Protein AF-A0A433J872-F1 (afdb_monomer_lite)

Foldseek 3Di:
DPDPDDQAAQEEDVVLVCVLPPVQLVVLVVVLVVCQVV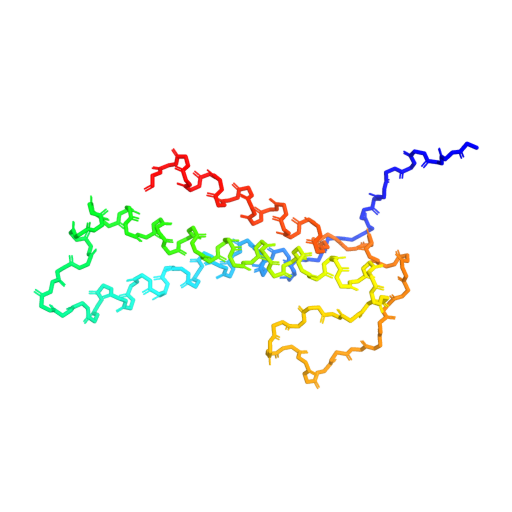PDPDRQQVVLVHDLSSSLVSLLVSLQVQLVLLVVQVVCCVPVVAPGSDPPVPPPDDDDGDHPSCQRHYPPHSNNSNVSSVVSSVVSVVVD

Sequence (128 aa):
MPSTFIPTARRVDTQRLLSVAAIPLAAAVAMATTVAAVGGVTDPVAEAGGAMAFVLEFIKFCYLAVATAHLSGAITDRICGGMAAGLWLDEFDAPEPAPKEEFWQSFPNHVDGAAIAGAVTMLCIALG

Structure (mmCIF, N/CA/C/O backbone):
data_AF-A0A433J872-F1
#
_entry.id   AF-A0A433J872-F1
#
loop_
_atom_site.group_PDB
_atom_site.id
_atom_site.type_symbol
_atom_site.label_atom_id
_atom_site.label_alt_id
_atom_site.label_comp_id
_atom_site.label_asym_id
_atom_site.label_entity_id
_atom_site.label_seq_id
_atom_site.pdbx_PDB_ins_code
_atom_site.Cartn_x
_atom_site.Cartn_y
_atom_site.Cartn_z
_atom_site.occupancy
_atom_site.B_iso_or_equiv
_atom_site.auth_seq_id
_atom_site.auth_comp_id
_atom_site.auth_asym_id
_atom_site.auth_atom_id
_atom_site.pdbx_PDB_model_num
ATOM 1 N N . MET A 1 1 ? 14.767 13.697 -33.986 1.00 39.31 1 MET A N 1
ATOM 2 C CA . MET A 1 1 ? 13.442 13.698 -33.330 1.00 39.31 1 MET A CA 1
ATOM 3 C C . MET A 1 1 ? 13.532 12.795 -32.112 1.00 39.31 1 MET A C 1
ATOM 5 O O . MET A 1 1 ? 14.030 11.687 -32.284 1.00 39.31 1 MET A O 1
ATOM 9 N N . PRO A 1 2 ? 13.149 13.241 -30.904 1.00 45.88 2 PRO A N 1
ATOM 10 C CA . PRO A 1 2 ? 13.031 12.329 -29.773 1.00 45.88 2 PRO A CA 1
ATOM 11 C C . PRO A 1 2 ? 11.978 11.271 -30.120 1.00 45.88 2 PRO A C 1
ATOM 13 O O . PRO A 1 2 ? 10.871 11.603 -30.539 1.00 45.88 2 PRO A O 1
ATOM 16 N N . SER A 1 3 ? 12.363 10.002 -30.031 1.00 48.62 3 SER A N 1
ATOM 17 C CA . SER A 1 3 ? 11.462 8.871 -30.236 1.00 48.62 3 SER A CA 1
ATOM 18 C C . SER A 1 3 ? 10.383 8.894 -29.151 1.00 48.62 3 SER A C 1
ATOM 20 O O . SER A 1 3 ? 10.706 8.866 -27.966 1.00 48.62 3 SER A O 1
ATOM 22 N N . THR A 1 4 ? 9.111 8.949 -29.544 1.00 54.53 4 THR A N 1
ATOM 23 C CA . THR A 1 4 ? 7.939 8.848 -28.655 1.00 54.53 4 THR A CA 1
ATOM 24 C C . THR A 1 4 ? 7.566 7.392 -28.361 1.00 54.53 4 THR A C 1
ATOM 26 O O . THR A 1 4 ? 6.404 7.079 -28.106 1.00 54.53 4 THR A O 1
ATOM 29 N N . PHE A 1 5 ? 8.533 6.473 -28.436 1.00 58.31 5 PHE A N 1
ATOM 30 C CA . PHE A 1 5 ? 8.290 5.067 -28.148 1.00 58.31 5 PHE A CA 1
ATOM 31 C C . PHE A 1 5 ? 7.963 4.900 -26.663 1.00 58.31 5 PHE A C 1
ATOM 33 O O . PHE A 1 5 ? 8.808 5.138 -25.800 1.00 58.31 5 PHE A O 1
ATOM 40 N N . ILE A 1 6 ? 6.722 4.510 -26.372 1.00 58.78 6 ILE A N 1
ATOM 41 C CA . ILE A 1 6 ? 6.296 4.150 -25.021 1.00 58.78 6 ILE A CA 1
ATOM 42 C C . ILE A 1 6 ? 6.966 2.808 -24.689 1.00 58.78 6 ILE A C 1
ATOM 44 O O . ILE A 1 6 ? 6.742 1.835 -25.416 1.00 58.78 6 ILE A O 1
ATOM 48 N N . PRO A 1 7 ? 7.802 2.730 -23.638 1.00 63.00 7 PRO A N 1
ATOM 49 C CA . PRO A 1 7 ? 8.402 1.471 -23.222 1.00 63.00 7 PRO A CA 1
ATOM 50 C C . PRO A 1 7 ? 7.301 0.466 -22.879 1.00 63.00 7 PRO A C 1
ATOM 52 O O . PRO A 1 7 ? 6.375 0.784 -22.136 1.00 63.00 7 PRO A O 1
ATOM 55 N N . THR A 1 8 ? 7.387 -0.739 -23.436 1.00 62.81 8 THR A N 1
ATOM 56 C CA . THR A 1 8 ? 6.423 -1.817 -23.190 1.00 62.81 8 THR A CA 1
ATOM 57 C C . THR A 1 8 ? 7.081 -2.922 -22.378 1.00 62.81 8 THR A C 1
ATOM 59 O O . THR A 1 8 ? 8.208 -3.331 -22.669 1.00 62.81 8 THR A O 1
ATOM 62 N N . ALA A 1 9 ? 6.369 -3.416 -21.364 1.00 68.56 9 ALA A N 1
ATOM 63 C CA . ALA A 1 9 ? 6.802 -4.578 -20.603 1.00 68.56 9 ALA A CA 1
ATOM 64 C C . ALA A 1 9 ? 6.809 -5.824 -21.496 1.00 68.56 9 ALA A C 1
ATOM 66 O O . ALA A 1 9 ? 5.870 -6.073 -22.252 1.00 68.56 9 ALA A O 1
ATOM 67 N N . ARG A 1 10 ? 7.874 -6.624 -21.393 1.00 73.62 10 ARG A N 1
ATOM 68 C CA . ARG A 1 10 ? 8.009 -7.901 -22.111 1.00 73.62 10 ARG A CA 1
ATOM 69 C C . ARG A 1 10 ? 7.475 -9.082 -21.308 1.00 73.62 10 ARG A C 1
ATOM 71 O O . ARG A 1 10 ? 7.138 -10.104 -21.896 1.00 73.62 10 ARG A O 1
ATOM 78 N N . ARG A 1 11 ? 7.404 -8.954 -19.980 1.00 78.88 11 ARG A N 1
ATOM 79 C CA . ARG A 1 11 ? 6.887 -9.986 -19.074 1.00 78.88 11 ARG A CA 1
ATOM 80 C C . ARG A 1 11 ? 6.135 -9.384 -17.892 1.00 78.88 11 ARG A C 1
ATOM 82 O O . ARG A 1 11 ? 6.478 -8.302 -17.419 1.00 78.88 11 ARG A O 1
ATOM 89 N N . VAL A 1 12 ? 5.159 -10.134 -17.391 1.00 80.06 12 VAL A N 1
ATOM 90 C CA . VAL A 1 12 ? 4.531 -9.889 -16.089 1.00 80.06 12 VAL A CA 1
ATOM 91 C C . VAL A 1 12 ? 5.248 -10.748 -15.057 1.00 80.06 12 VAL A C 1
ATOM 93 O O . VAL A 1 12 ? 5.333 -11.965 -15.206 1.00 80.06 12 VAL A O 1
ATOM 96 N N . ASP A 1 13 ? 5.781 -10.103 -14.031 1.00 82.00 13 ASP A N 1
ATOM 97 C CA . ASP A 1 13 ? 6.348 -10.745 -12.859 1.00 82.00 13 ASP A CA 1
ATOM 98 C C . ASP A 1 13 ? 5.262 -10.830 -11.782 1.00 82.00 13 ASP A C 1
ATOM 100 O O . ASP A 1 13 ? 4.952 -9.863 -11.082 1.00 82.00 13 ASP A O 1
ATOM 104 N N . THR A 1 14 ? 4.644 -12.005 -11.681 1.00 78.88 14 THR A N 1
ATOM 105 C CA . THR A 1 14 ? 3.557 -12.261 -10.732 1.00 78.88 14 THR A CA 1
ATOM 106 C C . THR A 1 14 ? 4.003 -12.072 -9.285 1.00 78.88 14 THR A C 1
ATOM 108 O O . THR A 1 14 ? 3.213 -11.610 -8.466 1.00 78.88 14 THR A O 1
ATOM 111 N N . GLN A 1 15 ? 5.259 -12.387 -8.954 1.00 78.19 15 GLN A N 1
ATOM 112 C CA . GLN A 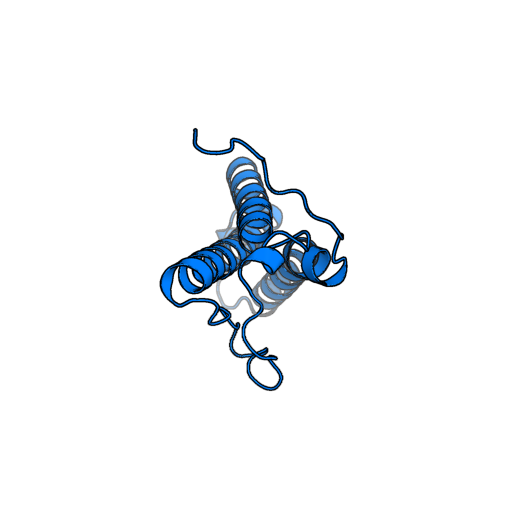1 15 ? 5.772 -12.232 -7.595 1.00 78.19 15 GLN A CA 1
ATOM 113 C C . GLN A 1 15 ? 5.859 -10.751 -7.221 1.00 78.19 15 GLN A C 1
ATOM 115 O O . GLN A 1 15 ? 5.369 -10.361 -6.161 1.00 78.19 15 GLN A O 1
ATOM 120 N N . ARG A 1 16 ? 6.392 -9.914 -8.118 1.00 77.81 16 ARG A N 1
ATOM 121 C CA . ARG A 1 16 ? 6.418 -8.453 -7.929 1.00 77.81 16 ARG A CA 1
ATOM 122 C C . ARG A 1 16 ? 5.020 -7.839 -7.919 1.00 77.81 16 ARG A C 1
ATOM 124 O O . ARG A 1 16 ? 4.753 -6.891 -7.188 1.00 77.81 16 ARG A O 1
ATOM 131 N N . LEU A 1 17 ? 4.091 -8.380 -8.704 1.00 79.88 17 LEU A N 1
ATOM 132 C CA . LEU A 1 17 ? 2.704 -7.920 -8.679 1.00 79.88 17 LEU A CA 1
ATOM 133 C C . LEU A 1 17 ? 2.042 -8.211 -7.325 1.00 79.88 17 LEU A C 1
ATOM 135 O O . LEU A 1 17 ? 1.392 -7.338 -6.748 1.00 79.88 17 LEU A O 1
ATOM 139 N N . LEU A 1 18 ? 2.247 -9.416 -6.789 1.00 83.00 18 LEU A N 1
ATOM 140 C CA . LEU A 1 18 ? 1.757 -9.795 -5.465 1.00 83.00 18 LEU A CA 1
ATOM 141 C C . LEU A 1 18 ? 2.409 -8.966 -4.354 1.00 83.00 18 LEU A C 1
ATOM 143 O O . LEU A 1 18 ? 1.719 -8.594 -3.404 1.00 83.00 18 LEU A O 1
ATOM 147 N N . SER A 1 19 ? 3.696 -8.631 -4.471 1.00 78.94 19 SER A N 1
ATOM 148 C CA . SER A 1 19 ? 4.385 -7.827 -3.458 1.00 78.94 19 SER A CA 1
ATOM 149 C C . SER A 1 19 ? 3.860 -6.398 -3.361 1.00 78.94 19 SER A C 1
ATOM 151 O O . SER A 1 19 ? 3.859 -5.831 -2.274 1.00 78.94 19 SER A O 1
ATOM 153 N N . VAL A 1 20 ? 3.368 -5.831 -4.465 1.00 86.25 20 VAL A N 1
ATOM 154 C CA . VAL A 1 20 ? 2.787 -4.481 -4.486 1.00 86.25 20 VAL A CA 1
ATOM 155 C C . VAL A 1 20 ? 1.297 -4.485 -4.132 1.00 86.25 20 VAL A C 1
ATOM 157 O O . VAL A 1 20 ? 0.826 -3.543 -3.505 1.00 86.25 20 VAL A O 1
ATOM 160 N N . ALA A 1 21 ? 0.542 -5.519 -4.519 1.00 84.94 21 ALA A N 1
ATOM 161 C CA . ALA A 1 21 ? -0.922 -5.511 -4.414 1.00 84.94 21 ALA A CA 1
ATOM 162 C C . ALA A 1 21 ? -1.508 -6.410 -3.311 1.00 84.94 21 ALA A C 1
ATOM 164 O O . ALA A 1 21 ? -2.591 -6.141 -2.808 1.00 84.94 21 ALA A O 1
ATOM 165 N N . ALA A 1 22 ? -0.859 -7.510 -2.937 1.00 87.25 22 ALA A N 1
ATOM 166 C CA . ALA A 1 22 ? -1.428 -8.464 -1.977 1.00 87.25 22 ALA A CA 1
ATOM 167 C C . ALA A 1 22 ? -0.756 -8.363 -0.606 1.00 87.25 22 ALA A C 1
ATOM 169 O O . ALA A 1 22 ? -1.436 -8.292 0.419 1.00 87.25 22 ALA A O 1
ATOM 170 N N . ILE A 1 23 ? 0.579 -8.315 -0.583 1.00 88.56 23 ILE A N 1
ATOM 171 C CA . ILE A 1 23 ? 1.356 -8.261 0.662 1.00 88.56 23 ILE A CA 1
ATOM 172 C C . ILE A 1 23 ? 1.011 -7.026 1.512 1.00 88.56 23 ILE A C 1
ATOM 174 O O . ILE A 1 23 ? 0.785 -7.205 2.710 1.00 88.56 23 ILE A O 1
ATOM 178 N N . PRO A 1 24 ? 0.884 -5.802 0.961 1.00 90.69 24 PRO A N 1
ATOM 179 C CA . PRO A 1 24 ? 0.617 -4.618 1.780 1.00 90.69 24 PRO A CA 1
ATOM 180 C C . PRO A 1 24 ? -0.772 -4.660 2.417 1.00 90.69 24 PRO A C 1
ATOM 182 O O . PRO A 1 24 ? -0.943 -4.231 3.554 1.00 90.69 24 PRO A O 1
ATOM 185 N N . LEU A 1 25 ? -1.751 -5.249 1.723 1.00 91.88 25 LEU A N 1
ATOM 186 C CA . LEU A 1 25 ? -3.085 -5.479 2.269 1.00 91.88 25 LEU A CA 1
AT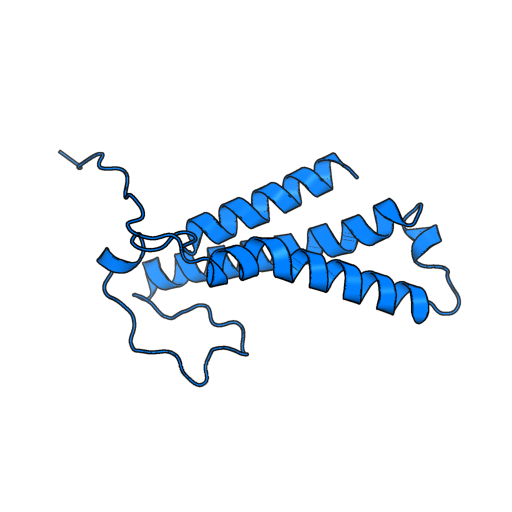OM 187 C C . LEU A 1 25 ? -3.051 -6.493 3.420 1.00 91.88 25 LEU A C 1
ATOM 189 O O . LEU A 1 25 ? -3.609 -6.234 4.484 1.00 91.88 25 LEU A O 1
ATOM 193 N N . ALA A 1 26 ? -2.376 -7.629 3.228 1.00 91.81 26 ALA A N 1
ATOM 194 C CA . ALA A 1 26 ? -2.232 -8.640 4.273 1.00 91.81 26 ALA A CA 1
ATOM 195 C C . ALA A 1 26 ? -1.496 -8.084 5.504 1.00 91.81 26 ALA A C 1
ATOM 197 O O . ALA A 1 26 ? -1.930 -8.311 6.634 1.00 91.81 26 ALA A O 1
ATOM 198 N N . ALA A 1 27 ? -0.432 -7.306 5.289 1.00 91.62 27 ALA A N 1
ATOM 199 C CA . ALA A 1 27 ? 0.314 -6.635 6.348 1.00 91.62 27 ALA A CA 1
ATOM 200 C C . ALA A 1 27 ? -0.554 -5.618 7.102 1.00 91.62 27 ALA A C 1
ATOM 202 O O . ALA A 1 27 ? -0.554 -5.615 8.332 1.00 91.62 27 ALA A O 1
ATOM 203 N N . ALA A 1 28 ? -1.341 -4.805 6.392 1.00 92.69 28 ALA A N 1
ATOM 204 C CA . ALA A 1 28 ? -2.258 -3.848 7.004 1.00 92.69 28 ALA A CA 1
ATOM 205 C C . ALA A 1 28 ? -3.294 -4.536 7.903 1.00 92.69 28 ALA A C 1
ATOM 207 O O . ALA A 1 28 ? -3.495 -4.119 9.042 1.00 92.69 28 ALA A O 1
ATOM 208 N N . VAL A 1 29 ? -3.910 -5.625 7.431 1.00 93.19 29 VAL A N 1
ATOM 209 C CA . VAL A 1 29 ? -4.883 -6.399 8.219 1.00 93.19 29 VAL A CA 1
ATOM 210 C C . VAL A 1 29 ? -4.218 -7.044 9.436 1.00 93.19 29 VAL A C 1
ATOM 212 O O . VAL A 1 29 ? -4.756 -6.980 10.542 1.00 93.19 29 VAL A O 1
ATOM 215 N N . ALA A 1 30 ? -3.032 -7.632 9.270 1.00 92.62 30 ALA A N 1
ATOM 216 C CA . ALA A 1 30 ? -2.280 -8.213 10.379 1.00 92.62 30 ALA A CA 1
ATOM 217 C C . ALA A 1 30 ? -1.930 -7.158 11.446 1.00 92.62 30 ALA A C 1
ATOM 219 O O . ALA A 1 30 ? -2.112 -7.393 12.640 1.00 92.62 30 ALA A O 1
ATOM 220 N N . MET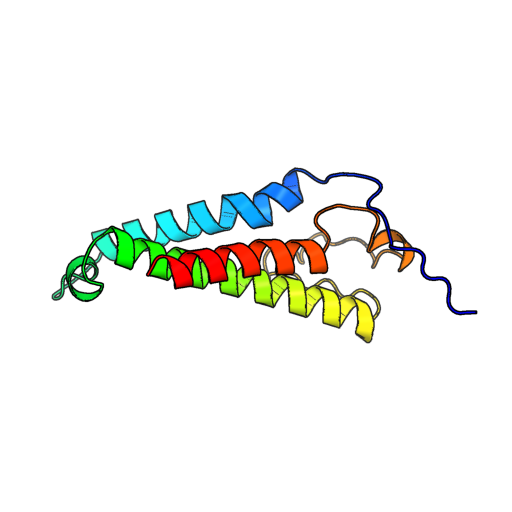 A 1 31 ? -1.496 -5.964 11.036 1.00 92.69 31 MET A N 1
ATOM 221 C CA . MET 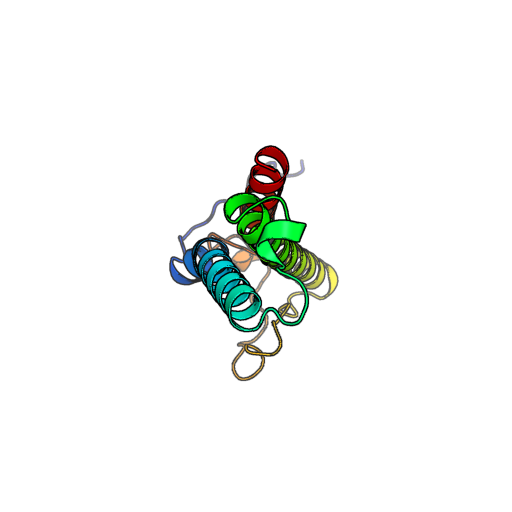A 1 31 ? -1.210 -4.873 11.968 1.00 92.69 31 MET A CA 1
ATOM 222 C C . MET A 1 31 ? -2.475 -4.359 12.652 1.00 92.69 31 MET A C 1
ATOM 224 O O . MET A 1 31 ? -2.490 -4.264 13.876 1.00 92.69 31 MET A O 1
ATOM 228 N N . ALA A 1 32 ? -3.551 -4.111 11.902 1.00 91.50 32 ALA A N 1
ATOM 229 C CA . ALA A 1 32 ? -4.820 -3.661 12.463 1.00 91.50 32 ALA A CA 1
ATOM 230 C C . ALA A 1 32 ? -5.355 -4.660 13.502 1.00 91.50 32 ALA A C 1
ATOM 232 O O . ALA A 1 32 ? -5.678 -4.280 14.622 1.00 91.50 32 ALA A O 1
ATOM 233 N N . THR A 1 33 ? -5.381 -5.955 13.179 1.00 89.56 33 THR A N 1
ATOM 234 C CA . THR A 1 33 ? -5.811 -7.000 14.127 1.00 89.56 33 THR A CA 1
ATOM 235 C C . THR A 1 33 ? -4.923 -7.063 15.367 1.00 89.56 33 THR A C 1
ATOM 237 O O . THR A 1 33 ? -5.439 -7.197 16.474 1.00 89.56 33 THR A O 1
ATOM 240 N N . THR A 1 34 ? -3.608 -6.899 15.210 1.00 89.19 34 THR A N 1
ATOM 241 C CA . THR A 1 34 ? -2.670 -6.864 16.339 1.00 89.19 34 THR A CA 1
ATOM 242 C C . THR A 1 34 ? -2.928 -5.655 17.237 1.00 89.19 34 THR A C 1
ATOM 244 O O . THR A 1 34 ? -3.041 -5.812 18.450 1.00 89.19 34 THR A O 1
ATOM 247 N N . VAL A 1 35 ? -3.083 -4.454 16.670 1.00 89.06 35 VAL A N 1
ATOM 248 C CA . VAL A 1 35 ? -3.370 -3.239 17.451 1.00 89.06 35 VAL A CA 1
ATOM 249 C C . VAL A 1 35 ? -4.744 -3.322 18.118 1.00 89.06 35 VAL A C 1
ATOM 251 O O . VAL A 1 35 ? -4.870 -2.946 19.278 1.00 89.06 35 VAL A O 1
ATOM 254 N N . ALA A 1 36 ? -5.752 -3.879 17.445 1.00 87.75 36 ALA A N 1
ATOM 255 C CA . ALA A 1 36 ? -7.068 -4.105 18.039 1.00 87.75 36 ALA A CA 1
ATOM 256 C C . ALA A 1 36 ? -7.021 -5.104 19.210 1.00 87.75 36 ALA A C 1
ATOM 258 O O . ALA A 1 36 ? -7.703 -4.906 20.208 1.00 87.75 36 ALA A O 1
ATOM 259 N N . ALA A 1 37 ? -6.205 -6.160 19.114 1.00 86.62 37 ALA A N 1
ATOM 260 C CA . ALA A 1 37 ? -6.074 -7.169 20.166 1.00 86.62 37 ALA A CA 1
ATOM 261 C C . ALA A 1 37 ? -5.246 -6.694 21.373 1.00 86.62 37 ALA A C 1
ATOM 263 O O . ALA A 1 37 ? -5.463 -7.166 22.487 1.00 86.62 37 ALA A O 1
ATOM 264 N N . VAL A 1 38 ? -4.287 -5.790 21.152 1.00 85.12 38 VAL A N 1
ATOM 265 C CA . VAL A 1 38 ? -3.390 -5.252 22.193 1.00 85.12 38 VAL A CA 1
ATOM 266 C C . VAL A 1 38 ? -3.903 -3.923 22.771 1.00 85.12 38 VAL A C 1
ATOM 268 O O . VAL A 1 38 ? -3.382 -3.468 23.789 1.00 85.12 38 VAL A O 1
ATOM 271 N N . GLY A 1 39 ? -4.917 -3.309 22.148 1.00 70.12 39 GLY A N 1
ATOM 272 C CA . GLY A 1 39 ? -5.531 -2.045 22.565 1.00 70.12 39 GLY A CA 1
ATOM 273 C C . GLY A 1 39 ? -5.771 -1.994 24.076 1.00 70.12 39 GLY A C 1
ATOM 274 O O . GLY A 1 39 ? -6.462 -2.843 24.633 1.00 70.12 39 GLY A O 1
ATOM 275 N N . GLY A 1 40 ? -5.107 -1.041 24.735 1.00 70.69 40 GLY A N 1
ATOM 276 C CA . GLY A 1 40 ? -5.037 -0.930 26.190 1.00 70.69 40 GLY A CA 1
ATOM 277 C C . GLY A 1 40 ? -6.238 -0.206 26.805 1.00 70.69 40 GLY A C 1
ATOM 278 O O . GLY A 1 40 ? -7.370 -0.663 26.728 1.00 70.69 40 GLY A O 1
ATOM 279 N N . VAL A 1 41 ? -5.977 0.917 27.485 1.00 60.75 41 VAL A N 1
ATOM 280 C CA . VAL A 1 41 ? -6.985 1.684 28.252 1.00 60.75 41 VAL A CA 1
ATOM 281 C C . VAL A 1 41 ? -8.007 2.392 27.346 1.00 60.75 41 VAL A C 1
ATOM 283 O O . VAL A 1 41 ? -9.105 2.709 27.800 1.00 60.75 41 VAL A O 1
ATOM 286 N N . THR A 1 42 ? -7.669 2.619 26.075 1.00 72.06 42 THR A N 1
ATOM 287 C CA . THR A 1 42 ? -8.564 3.175 25.055 1.00 72.06 42 THR A CA 1
ATOM 288 C C . THR A 1 42 ? -8.845 2.139 23.972 1.00 72.06 42 THR A C 1
ATOM 290 O O . THR A 1 42 ? -7.982 1.322 23.653 1.00 72.06 42 THR A O 1
ATOM 293 N N . ASP A 1 43 ? -10.065 2.159 23.430 1.00 83.56 43 ASP A N 1
ATOM 294 C CA . ASP A 1 43 ? -10.467 1.316 22.304 1.00 83.56 43 ASP A CA 1
ATOM 295 C C . ASP A 1 43 ? -10.030 1.996 20.989 1.00 83.56 43 ASP A C 1
ATOM 297 O O . ASP A 1 43 ? -10.687 2.947 20.547 1.00 83.56 43 ASP A O 1
ATOM 301 N N . PRO A 1 44 ? -8.936 1.538 20.348 1.00 83.12 44 PRO A N 1
ATOM 302 C CA . PRO A 1 44 ? -8.397 2.185 19.153 1.00 83.12 44 PRO A CA 1
ATOM 303 C C . PRO A 1 44 ? -9.352 2.085 17.955 1.00 83.12 44 PRO A C 1
ATOM 305 O O . PRO A 1 44 ? -9.312 2.920 17.052 1.00 83.12 44 PRO A O 1
ATOM 308 N N . VAL A 1 45 ? -10.238 1.084 17.943 1.00 86.00 45 VAL A N 1
ATOM 309 C CA . VAL A 1 45 ? -11.237 0.909 16.886 1.00 86.00 45 VAL A CA 1
ATOM 310 C C . VAL A 1 45 ? -12.342 1.953 17.027 1.00 86.00 45 VAL A C 1
ATOM 312 O O . VAL A 1 45 ? -12.792 2.515 16.026 1.00 86.00 45 VAL A O 1
ATOM 315 N N . ALA A 1 46 ? -12.762 2.236 18.261 1.00 84.81 46 ALA A N 1
ATOM 316 C CA . ALA A 1 46 ? -13.729 3.291 18.543 1.00 84.81 46 ALA A CA 1
ATOM 317 C C . ALA A 1 46 ? -13.153 4.688 18.259 1.00 84.81 46 ALA A C 1
ATOM 319 O O . ALA A 1 46 ? -13.849 5.514 17.670 1.00 84.81 46 ALA A O 1
ATOM 320 N N . GLU A 1 47 ? -11.888 4.944 18.612 1.00 87.00 47 GLU A N 1
ATOM 321 C CA . GLU A 1 47 ? -11.211 6.222 18.330 1.00 87.00 47 GLU A CA 1
ATOM 322 C C . GLU A 1 47 ? -11.107 6.516 16.829 1.00 87.00 47 GLU A C 1
ATOM 324 O O . GLU A 1 47 ? -11.279 7.658 16.407 1.00 87.00 47 GLU A O 1
ATOM 329 N N . ALA A 1 48 ? -10.899 5.482 16.013 1.00 85.44 48 ALA A N 1
ATOM 330 C CA . ALA A 1 48 ? -10.888 5.603 14.559 1.00 85.44 48 ALA A CA 1
ATOM 331 C C . ALA A 1 48 ? -12.289 5.765 13.934 1.00 85.44 48 ALA A C 1
ATOM 333 O O . ALA A 1 48 ? -12.401 5.896 12.719 1.00 85.44 48 ALA A O 1
ATOM 334 N N . GLY A 1 49 ? -13.369 5.747 14.724 1.00 87.56 49 GLY A N 1
ATOM 335 C CA . GLY A 1 49 ? -14.740 5.862 14.217 1.00 87.56 49 GLY A CA 1
ATOM 336 C C . GLY A 1 49 ? -15.328 4.552 13.679 1.00 87.56 49 GLY A C 1
ATOM 337 O O . GLY A 1 49 ? -16.359 4.573 13.005 1.00 87.56 49 GLY A O 1
ATOM 338 N N . GLY A 1 50 ? -14.704 3.409 13.986 1.00 89.56 50 GLY A N 1
ATOM 339 C CA . GLY A 1 50 ? -15.192 2.070 13.660 1.00 89.56 50 GLY A CA 1
ATOM 340 C C . GLY A 1 50 ? -14.159 1.181 12.964 1.00 89.56 50 GLY A C 1
ATOM 341 O O . GLY A 1 50 ? -13.139 1.638 12.455 1.00 89.56 50 GLY A O 1
ATOM 342 N N . ALA A 1 51 ? -14.454 -0.121 12.897 1.00 89.25 51 ALA A N 1
ATOM 343 C CA . ALA A 1 51 ? -13.530 -1.141 12.385 1.00 89.25 51 ALA A CA 1
ATOM 344 C C . ALA A 1 51 ? -13.077 -0.903 10.938 1.00 89.25 51 ALA A C 1
ATOM 346 O O . ALA A 1 51 ? -11.918 -1.144 10.614 1.00 89.25 51 ALA A O 1
ATOM 347 N N . MET A 1 52 ? -13.972 -0.418 10.073 1.00 90.50 52 MET A N 1
ATOM 348 C CA . MET A 1 52 ? -13.626 -0.144 8.677 1.00 90.50 52 MET A CA 1
ATOM 349 C C . MET A 1 52 ? -12.632 1.017 8.564 1.00 90.50 52 MET A C 1
ATOM 351 O O . MET A 1 52 ? -11.588 0.849 7.945 1.00 90.50 52 MET A O 1
ATOM 355 N N . ALA A 1 53 ? -12.926 2.155 9.200 1.00 90.56 53 ALA A N 1
ATOM 356 C CA . ALA A 1 53 ? -12.045 3.324 9.205 1.00 90.56 53 ALA A CA 1
ATOM 357 C C . ALA A 1 53 ? -10.683 2.989 9.831 1.00 90.56 53 ALA A C 1
ATOM 359 O O . ALA A 1 53 ? -9.637 3.295 9.267 1.00 90.56 53 ALA A O 1
ATOM 360 N N . PHE A 1 54 ? -10.694 2.232 10.932 1.00 92.12 54 PHE A N 1
ATOM 361 C CA . PHE A 1 54 ? -9.482 1.735 11.570 1.00 92.12 54 PHE A CA 1
ATOM 362 C C . PHE A 1 54 ? -8.611 0.903 10.620 1.00 92.12 54 PHE A C 1
ATOM 364 O O . PHE A 1 54 ? -7.422 1.169 10.480 1.00 92.12 54 PHE A O 1
ATOM 371 N N . VAL A 1 55 ? -9.185 -0.084 9.924 1.00 93.25 55 VAL A N 1
ATOM 372 C CA . VAL A 1 55 ? -8.435 -0.914 8.966 1.00 93.25 55 VAL A CA 1
ATOM 373 C C . VAL A 1 55 ? -7.965 -0.091 7.763 1.00 93.25 55 VAL A C 1
ATOM 375 O O . VAL A 1 55 ? -6.837 -0.281 7.303 1.00 93.25 55 VAL A O 1
ATOM 378 N N . LEU A 1 56 ? -8.786 0.842 7.270 1.00 93.62 56 LEU A N 1
ATOM 379 C CA . LEU A 1 56 ? -8.424 1.728 6.163 1.00 93.62 56 LEU A CA 1
ATOM 380 C C . LEU A 1 56 ? -7.204 2.591 6.492 1.00 93.62 56 LEU A C 1
ATOM 382 O O . LEU A 1 56 ? -6.374 2.782 5.607 1.00 93.62 56 LEU A O 1
ATOM 386 N N . GLU A 1 57 ? -7.029 3.052 7.735 1.00 92.88 57 GLU A N 1
ATOM 387 C CA . GLU A 1 57 ? -5.802 3.747 8.154 1.00 92.88 57 GLU A CA 1
ATOM 388 C C . GLU A 1 57 ? -4.552 2.892 7.918 1.00 92.88 57 GLU A C 1
ATOM 390 O O . GLU A 1 57 ? -3.616 3.329 7.247 1.00 92.88 57 GLU A O 1
ATOM 395 N N . PHE A 1 58 ? -4.549 1.634 8.365 1.00 93.38 58 PHE A N 1
ATOM 396 C CA . PHE A 1 58 ? -3.408 0.741 8.136 1.00 93.38 58 PHE A CA 1
ATOM 397 C C . PHE A 1 58 ? -3.175 0.465 6.650 1.00 93.38 58 PHE A C 1
ATOM 399 O O . PHE A 1 58 ? -2.027 0.448 6.205 1.00 93.38 58 PHE A O 1
ATOM 406 N N . ILE A 1 59 ? -4.243 0.288 5.867 1.00 94.50 59 ILE A N 1
ATOM 407 C CA . ILE A 1 59 ? -4.130 0.087 4.418 1.00 94.50 59 ILE A CA 1
ATOM 408 C C . ILE A 1 59 ? -3.501 1.328 3.768 1.00 94.50 59 ILE A C 1
ATOM 410 O O . ILE A 1 59 ? -2.532 1.186 3.019 1.00 94.50 59 ILE A O 1
ATOM 414 N N . LYS A 1 60 ? -3.976 2.539 4.097 1.00 94.38 60 LYS A N 1
ATOM 415 C CA . LYS A 1 60 ? -3.406 3.810 3.616 1.00 94.38 60 LYS A CA 1
ATOM 416 C C . LYS A 1 60 ? -1.914 3.890 3.923 1.00 94.38 60 LYS A C 1
ATOM 418 O O . LYS A 1 60 ? -1.122 4.148 3.017 1.00 94.38 60 LYS A O 1
ATOM 423 N N . PHE A 1 61 ? -1.523 3.618 5.167 1.00 92.56 61 PHE A N 1
ATOM 424 C CA . PHE A 1 61 ? -0.122 3.654 5.585 1.00 92.56 61 PHE A CA 1
ATOM 425 C C . PHE A 1 61 ? 0.749 2.643 4.831 1.00 92.56 61 PHE A C 1
ATOM 427 O O . PHE A 1 61 ? 1.793 3.020 4.298 1.00 92.56 61 PHE A O 1
ATOM 434 N N . CYS A 1 62 ? 0.325 1.380 4.740 1.00 94.25 62 CYS A N 1
ATOM 435 C CA . CYS A 1 62 ? 1.080 0.338 4.044 1.00 94.25 62 CYS A CA 1
ATOM 436 C C . CYS A 1 62 ? 1.289 0.660 2.567 1.00 94.25 62 CYS A C 1
ATOM 438 O O . CYS A 1 62 ? 2.409 0.577 2.065 1.00 94.25 62 CYS A O 1
ATOM 440 N N . TYR A 1 63 ? 0.224 1.041 1.867 1.00 93.44 63 TYR A N 1
ATOM 441 C CA . TYR A 1 63 ? 0.309 1.329 0.441 1.00 93.44 63 TYR A CA 1
ATOM 442 C C . TYR A 1 63 ? 1.057 2.627 0.151 1.00 93.44 63 TYR A C 1
ATOM 444 O O . TYR A 1 63 ? 1.807 2.690 -0.822 1.00 93.44 63 TYR A O 1
ATOM 452 N N . LEU A 1 64 ? 0.949 3.639 1.015 1.00 92.94 64 LEU A N 1
ATOM 453 C CA . LEU A 1 64 ? 1.765 4.843 0.895 1.00 92.94 64 LEU A CA 1
ATOM 454 C C . LEU A 1 64 ? 3.257 4.530 1.074 1.00 92.94 64 LEU A C 1
ATOM 456 O O . LEU A 1 64 ? 4.068 5.020 0.293 1.00 92.94 64 LEU A O 1
ATOM 460 N N . ALA A 1 65 ? 3.617 3.685 2.045 1.00 91.38 65 ALA A N 1
ATOM 461 C CA . ALA A 1 65 ? 5.001 3.263 2.268 1.00 91.38 65 ALA A CA 1
ATOM 462 C C . ALA A 1 65 ? 5.572 2.470 1.079 1.00 91.38 65 ALA A C 1
ATOM 464 O O . ALA A 1 65 ? 6.717 2.670 0.680 1.00 91.38 65 ALA A O 1
ATOM 465 N N . VAL A 1 66 ? 4.767 1.599 0.470 1.00 90.88 66 VAL A N 1
ATOM 466 C CA . VAL A 1 66 ? 5.157 0.873 -0.748 1.00 90.88 66 VAL A CA 1
ATOM 467 C C . VAL A 1 66 ? 5.324 1.842 -1.917 1.00 90.88 66 VAL A C 1
ATOM 469 O O . VAL A 1 66 ? 6.321 1.772 -2.635 1.00 90.88 66 VAL A O 1
ATOM 472 N N . ALA A 1 67 ? 4.399 2.791 -2.086 1.00 89.06 67 ALA A N 1
ATOM 473 C CA . ALA A 1 67 ? 4.482 3.788 -3.146 1.00 89.06 67 ALA A CA 1
ATOM 474 C C . ALA A 1 67 ? 5.760 4.632 -3.046 1.00 89.06 67 ALA A C 1
ATOM 476 O O . ALA A 1 67 ? 6.450 4.829 -4.049 1.00 89.06 67 ALA A O 1
ATOM 477 N N . THR A 1 68 ? 6.109 5.093 -1.841 1.00 89.38 68 THR A N 1
ATOM 478 C CA . THR A 1 68 ? 7.337 5.863 -1.612 1.00 89.38 68 THR A CA 1
ATOM 479 C C . THR A 1 68 ? 8.584 5.012 -1.813 1.00 89.38 68 THR A C 1
ATOM 481 O O . THR A 1 68 ? 9.489 5.463 -2.508 1.00 89.38 68 THR A O 1
ATOM 484 N N . ALA A 1 69 ? 8.622 3.774 -1.309 1.00 86.06 69 ALA A N 1
ATOM 485 C CA . ALA A 1 69 ? 9.758 2.870 -1.500 1.00 86.06 69 ALA A CA 1
ATOM 486 C C . ALA A 1 69 ? 10.044 2.612 -2.989 1.00 86.06 69 ALA A C 1
ATOM 488 O O . ALA A 1 69 ? 11.182 2.734 -3.447 1.00 86.06 69 ALA A O 1
ATOM 489 N N . HIS A 1 70 ? 9.002 2.334 -3.773 1.00 86.31 70 HIS A N 1
ATOM 490 C CA . HIS A 1 70 ? 9.139 2.132 -5.210 1.00 86.31 70 HIS A CA 1
ATOM 491 C C . HIS A 1 70 ? 9.531 3.416 -5.953 1.00 86.31 70 HIS A C 1
ATOM 493 O O . HIS A 1 70 ? 10.387 3.361 -6.836 1.00 86.31 70 HIS A O 1
ATOM 499 N N . LEU A 1 71 ? 8.979 4.577 -5.583 1.00 85.06 71 LEU A N 1
ATOM 500 C CA . LEU A 1 71 ? 9.356 5.855 -6.192 1.00 85.06 71 LEU A CA 1
ATOM 501 C C . LEU A 1 71 ? 10.818 6.216 -5.892 1.00 85.06 71 LEU A C 1
ATOM 503 O O . LEU A 1 71 ? 11.545 6.632 -6.792 1.00 85.06 71 LEU A O 1
ATOM 507 N N . SER A 1 72 ? 11.264 6.006 -4.653 1.00 81.56 72 SER A N 1
ATOM 508 C CA . SER A 1 72 ? 12.662 6.157 -4.256 1.00 81.56 72 SER A CA 1
ATOM 509 C C . SER A 1 72 ? 13.568 5.212 -5.045 1.00 81.56 72 SER A C 1
ATOM 511 O O . SER A 1 72 ? 14.587 5.665 -5.554 1.00 81.56 72 SER A O 1
ATOM 513 N N . GLY A 1 73 ? 13.171 3.950 -5.244 1.00 74.50 73 GLY A N 1
ATOM 514 C CA . GLY A 1 73 ? 13.883 3.009 -6.119 1.00 74.50 73 GLY A CA 1
ATOM 515 C C . GLY A 1 73 ? 14.013 3.500 -7.553 1.00 74.50 73 GLY A C 1
ATOM 516 O O . GLY A 1 73 ? 15.118 3.555 -8.082 1.00 74.50 73 GLY A O 1
ATOM 517 N N . ALA A 1 74 ? 12.922 3.981 -8.154 1.00 77.94 74 ALA A N 1
ATOM 518 C CA . ALA A 1 74 ? 12.962 4.543 -9.504 1.00 77.94 74 ALA A CA 1
ATOM 519 C C . ALA A 1 74 ? 13.904 5.757 -9.614 1.00 77.94 74 ALA A C 1
ATOM 521 O O . ALA A 1 74 ? 14.598 5.920 -10.622 1.00 77.94 74 ALA A O 1
ATOM 522 N N . ILE A 1 75 ? 13.922 6.622 -8.595 1.00 78.75 75 ILE A N 1
ATOM 523 C CA . ILE A 1 75 ? 14.808 7.790 -8.536 1.00 78.75 75 ILE A CA 1
ATOM 524 C C . ILE A 1 75 ? 16.268 7.342 -8.401 1.00 78.75 75 ILE A C 1
ATOM 526 O O . ILE A 1 75 ? 17.118 7.830 -9.148 1.00 78.75 75 ILE A O 1
ATOM 530 N N . THR A 1 76 ? 16.566 6.393 -7.513 1.00 72.31 76 THR A N 1
ATOM 531 C CA . THR A 1 76 ? 17.925 5.869 -7.323 1.00 72.31 76 THR A CA 1
ATOM 532 C C . THR A 1 76 ? 18.433 5.151 -8.573 1.00 72.31 76 THR A C 1
ATOM 534 O O . THR A 1 76 ? 19.560 5.403 -8.999 1.00 72.31 76 THR A O 1
ATOM 537 N N . ASP A 1 77 ? 17.601 4.357 -9.245 1.00 69.06 77 ASP A N 1
ATOM 538 C CA . ASP A 1 77 ? 17.954 3.710 -10.513 1.00 69.06 77 ASP A CA 1
ATOM 539 C C . ASP A 1 77 ? 18.292 4.737 -11.602 1.00 69.06 77 ASP A C 1
ATOM 541 O O . ASP A 1 77 ? 19.240 4.573 -12.377 1.00 69.06 77 ASP A O 1
ATOM 545 N N . ARG A 1 78 ? 17.541 5.845 -11.639 1.00 67.75 78 ARG A N 1
ATOM 546 C CA . ARG A 1 78 ? 17.741 6.941 -12.594 1.00 67.75 78 ARG A CA 1
ATOM 547 C C . ARG A 1 78 ? 18.984 7.781 -12.309 1.00 67.75 78 ARG A C 1
ATOM 549 O O . ARG A 1 78 ? 19.637 8.187 -13.271 1.00 67.75 78 ARG A O 1
ATOM 556 N N . ILE A 1 79 ? 19.275 8.074 -11.041 1.00 67.19 79 ILE A N 1
ATOM 557 C CA . ILE A 1 79 ? 20.353 8.990 -10.627 1.00 67.19 79 ILE A CA 1
ATOM 558 C C . ILE A 1 79 ? 21.677 8.246 -10.438 1.00 67.19 79 ILE A C 1
ATOM 560 O O . ILE A 1 79 ? 22.708 8.703 -10.923 1.00 67.19 79 ILE A O 1
ATOM 564 N N . CYS A 1 80 ? 21.648 7.098 -9.764 1.00 59.56 80 CYS A N 1
ATOM 565 C CA . CYS A 1 80 ? 22.838 6.359 -9.341 1.00 59.56 80 CYS A CA 1
ATOM 566 C C . CYS A 1 80 ? 23.163 5.158 -10.241 1.00 59.56 80 CYS A C 1
ATOM 568 O O . CYS A 1 80 ? 24.166 4.492 -10.015 1.00 59.56 80 CYS A O 1
ATOM 570 N N . GLY A 1 81 ? 22.346 4.882 -11.265 1.00 55.41 81 GLY A N 1
ATOM 571 C CA . GLY A 1 81 ? 22.615 3.812 -12.226 1.00 55.41 81 GLY A CA 1
ATOM 572 C C . GLY A 1 81 ? 22.275 2.404 -11.733 1.00 55.41 81 GLY A C 1
ATOM 573 O O . GLY A 1 81 ? 22.887 1.458 -12.214 1.00 55.41 81 GLY A O 1
ATOM 574 N N . GLY A 1 82 ? 21.304 2.263 -10.824 1.00 52.56 82 GLY A N 1
ATOM 575 C CA . GLY A 1 82 ? 20.760 0.955 -10.434 1.00 52.56 82 GLY A CA 1
ATOM 576 C C . GLY A 1 82 ? 21.105 0.478 -9.023 1.00 52.56 82 GLY A C 1
ATOM 577 O O . GLY A 1 82 ? 21.141 -0.726 -8.795 1.00 52.56 82 GLY A O 1
ATOM 578 N N . MET A 1 83 ? 21.387 1.369 -8.063 1.00 43.53 83 MET A N 1
ATOM 579 C CA . MET A 1 83 ? 21.357 0.928 -6.663 1.00 43.53 83 MET A CA 1
ATOM 580 C C . MET A 1 83 ? 19.901 0.643 -6.298 1.00 43.53 83 MET A C 1
ATOM 582 O O . MET A 1 83 ? 19.120 1.573 -6.095 1.00 43.53 83 MET A O 1
ATOM 586 N N . ALA A 1 84 ? 19.553 -0.643 -6.256 1.00 48.00 84 ALA A N 1
ATOM 587 C CA . ALA A 1 84 ? 18.240 -1.102 -5.847 1.00 48.00 84 ALA A CA 1
ATOM 588 C C . ALA A 1 84 ? 17.851 -0.409 -4.535 1.00 48.00 84 ALA A C 1
ATOM 590 O O . ALA A 1 84 ? 18.613 -0.426 -3.567 1.00 48.00 84 ALA A O 1
ATOM 591 N N . ALA A 1 85 ? 16.664 0.200 -4.486 1.00 47.97 85 ALA A N 1
ATOM 592 C CA . ALA A 1 85 ? 16.051 0.548 -3.208 1.00 47.97 85 ALA A CA 1
ATOM 593 C C . ALA A 1 85 ? 15.613 -0.753 -2.530 1.00 47.97 85 ALA A C 1
ATOM 595 O O . ALA A 1 85 ? 14.442 -1.130 -2.567 1.00 47.97 85 ALA A O 1
ATOM 596 N N . GLY A 1 86 ? 16.586 -1.470 -1.971 1.00 42.78 86 GLY A N 1
ATOM 597 C CA . GLY A 1 86 ? 16.345 -2.594 -1.096 1.00 42.78 86 GLY A CA 1
ATOM 598 C C . GLY A 1 86 ? 15.646 -2.079 0.152 1.00 42.78 86 GLY A C 1
ATOM 599 O O . GLY A 1 86 ? 16.191 -1.284 0.915 1.00 42.78 86 GLY A O 1
ATOM 600 N N . LEU A 1 87 ? 14.422 -2.548 0.389 1.00 42.53 87 LEU A N 1
ATOM 601 C CA . LEU A 1 87 ? 14.008 -2.764 1.768 1.00 42.53 87 LEU A CA 1
ATOM 602 C C . LEU A 1 87 ? 15.098 -3.640 2.394 1.00 42.53 87 LEU A C 1
ATOM 604 O O . LEU A 1 87 ? 15.475 -4.636 1.785 1.00 42.53 87 LEU A O 1
ATOM 608 N N . TRP A 1 88 ? 15.586 -3.269 3.578 1.00 39.09 88 TRP A N 1
ATOM 609 C CA . TRP A 1 88 ? 16.678 -3.894 4.356 1.00 39.09 88 TRP A CA 1
ATOM 610 C C . TRP A 1 88 ? 16.669 -5.442 4.464 1.00 39.09 88 TRP A C 1
ATOM 612 O O . TRP A 1 88 ? 17.578 -6.029 5.039 1.00 39.09 88 TRP A O 1
ATOM 622 N N . LEU A 1 89 ? 15.633 -6.112 3.959 1.00 42.34 89 LEU A N 1
ATOM 623 C CA . LEU A 1 89 ? 15.461 -7.560 3.916 1.00 42.34 89 LEU A CA 1
ATOM 624 C C . LEU A 1 89 ? 15.952 -8.218 2.607 1.00 42.34 89 LEU A C 1
ATOM 626 O O . LEU A 1 89 ? 16.155 -9.426 2.620 1.00 42.34 89 LEU A O 1
ATOM 630 N N . ASP A 1 90 ? 16.164 -7.466 1.518 1.00 47.72 90 ASP A N 1
ATOM 631 C CA . ASP A 1 90 ? 16.537 -8.000 0.185 1.00 47.72 90 ASP A CA 1
ATOM 632 C C . ASP A 1 90 ? 18.030 -7.803 -0.173 1.00 47.72 90 ASP A C 1
ATOM 634 O O . ASP A 1 90 ? 18.494 -8.248 -1.222 1.00 47.72 90 ASP A O 1
ATOM 638 N N . GLU A 1 91 ? 18.815 -7.142 0.687 1.00 48.16 91 GLU A N 1
ATOM 639 C CA . GLU A 1 91 ? 20.215 -6.773 0.395 1.00 48.16 91 GLU A CA 1
ATOM 640 C C . GLU A 1 91 ? 21.219 -7.935 0.481 1.00 48.16 91 GLU A C 1
ATOM 642 O O . GLU A 1 91 ? 22.364 -7.775 0.061 1.00 48.16 91 GLU A O 1
ATOM 647 N N . PHE A 1 92 ? 20.829 -9.108 0.986 1.00 47.53 92 PHE A N 1
ATOM 648 C CA . PHE A 1 92 ? 21.783 -10.207 1.178 1.00 47.53 92 PHE A CA 1
ATOM 649 C C . PHE A 1 92 ? 22.065 -11.051 -0.078 1.00 47.53 92 PHE A C 1
ATOM 651 O O . PHE A 1 92 ? 23.044 -11.787 -0.055 1.00 47.53 92 PHE A O 1
ATOM 658 N N . ASP A 1 93 ? 21.301 -10.901 -1.171 1.00 48.53 93 ASP A N 1
ATOM 659 C CA . ASP A 1 93 ? 21.465 -11.715 -2.398 1.00 48.53 93 ASP A CA 1
ATOM 660 C C . ASP A 1 93 ? 21.287 -10.939 -3.731 1.00 48.53 93 ASP A C 1
ATOM 662 O O . ASP A 1 93 ? 21.097 -11.542 -4.790 1.00 48.53 93 ASP A O 1
ATOM 666 N N . ALA A 1 94 ? 21.337 -9.600 -3.734 1.00 51.47 94 ALA A N 1
ATOM 667 C CA . ALA A 1 94 ? 21.035 -8.822 -4.943 1.00 51.47 94 ALA A CA 1
ATOM 668 C C . ALA A 1 94 ? 22.134 -8.950 -6.039 1.00 51.47 94 ALA A C 1
ATOM 670 O O . ALA A 1 94 ? 23.291 -8.602 -5.782 1.00 51.47 94 ALA A O 1
ATOM 671 N N . PRO A 1 95 ? 21.805 -9.401 -7.273 1.00 51.12 95 PRO A N 1
ATOM 672 C CA . PRO A 1 95 ? 22.740 -9.425 -8.404 1.00 51.12 95 PRO A CA 1
ATOM 673 C C . PRO A 1 95 ? 23.127 -8.010 -8.867 1.00 51.12 95 PRO A C 1
ATOM 675 O O . PRO A 1 95 ? 22.414 -7.048 -8.583 1.00 51.12 95 PRO A O 1
ATOM 678 N N . GLU A 1 96 ? 24.231 -7.894 -9.619 1.00 47.19 96 GLU A N 1
ATOM 679 C CA . GLU A 1 96 ? 24.717 -6.633 -10.209 1.00 47.19 96 GLU A CA 1
ATOM 680 C C . GLU A 1 96 ? 23.607 -5.809 -10.897 1.00 47.19 96 GLU A C 1
ATOM 682 O O . GLU A 1 96 ? 22.683 -6.381 -11.487 1.00 47.19 96 GLU A O 1
ATOM 687 N N . PRO A 1 97 ? 23.706 -4.462 -10.868 1.00 52.75 97 PRO A N 1
ATOM 688 C CA . PRO A 1 97 ? 22.695 -3.581 -11.435 1.00 52.75 97 PRO A CA 1
ATOM 689 C C . PRO A 1 97 ? 22.487 -3.865 -12.923 1.00 52.75 97 PRO A C 1
ATOM 691 O O . PRO A 1 97 ? 23.381 -3.696 -13.755 1.00 52.75 97 PRO A O 1
ATOM 694 N N . ALA A 1 98 ? 21.268 -4.284 -13.245 1.00 52.81 98 ALA A N 1
ATOM 695 C CA . ALA A 1 98 ? 20.836 -4.568 -14.597 1.00 52.81 98 ALA A CA 1
ATOM 696 C C . ALA A 1 98 ? 20.964 -3.335 -15.523 1.00 52.81 98 ALA A C 1
ATOM 698 O O . ALA A 1 98 ? 20.687 -2.204 -15.106 1.00 52.81 98 ALA A O 1
ATOM 699 N N . PRO A 1 99 ? 21.338 -3.514 -16.806 1.00 54.12 99 PRO A N 1
ATOM 700 C CA . PRO A 1 99 ? 21.432 -2.415 -17.764 1.00 54.12 99 PRO A CA 1
ATOM 701 C C . PRO A 1 99 ? 20.087 -1.679 -17.920 1.00 54.12 99 PRO A C 1
ATOM 703 O O . PRO A 1 99 ? 19.022 -2.280 -17.832 1.00 54.12 99 PRO A O 1
ATOM 706 N N . LYS A 1 100 ? 20.115 -0.369 -18.221 1.00 53.72 100 LYS A N 1
ATOM 707 C CA . LYS A 1 100 ? 18.925 0.519 -18.333 1.00 53.72 100 LYS A CA 1
ATOM 708 C C . LYS A 1 100 ? 17.790 -0.007 -19.228 1.00 53.72 100 LYS A C 1
ATOM 710 O O . LYS A 1 100 ? 16.646 0.415 -19.067 1.00 53.72 100 LYS A O 1
ATOM 715 N N . GLU A 1 101 ? 18.093 -0.898 -20.168 1.00 52.88 101 GLU A N 1
ATOM 716 C CA . GLU A 1 101 ? 17.109 -1.567 -21.027 1.00 52.88 101 GLU A CA 1
ATOM 717 C C . GLU A 1 101 ? 16.233 -2.583 -20.275 1.00 52.88 101 GLU A C 1
ATOM 719 O O . GLU A 1 101 ? 15.162 -2.923 -20.769 1.00 52.88 101 GLU A O 1
ATOM 724 N N . GLU A 1 102 ? 16.633 -3.040 -19.086 1.00 60.38 102 GLU A N 1
ATOM 725 C CA . GLU A 1 102 ? 15.877 -3.973 -18.239 1.00 60.38 102 GLU A CA 1
ATOM 726 C C . GLU A 1 102 ? 14.847 -3.288 -17.336 1.00 60.38 102 GLU A C 1
ATOM 728 O O . GLU A 1 102 ? 13.859 -3.922 -16.964 1.00 60.38 102 GLU A O 1
ATOM 733 N N . PHE A 1 103 ? 14.999 -1.985 -17.061 1.00 62.19 103 PHE A N 1
ATOM 734 C CA . PHE A 1 103 ? 14.087 -1.223 -16.193 1.00 62.19 103 PHE A CA 1
ATOM 735 C C . PHE A 1 103 ? 12.616 -1.345 -16.626 1.00 62.19 103 PHE A C 1
ATOM 737 O O . PHE A 1 103 ? 11.718 -1.440 -15.795 1.00 62.19 103 PHE A O 1
ATOM 744 N N . TRP A 1 104 ? 12.371 -1.387 -17.939 1.00 67.81 104 TRP A N 1
ATOM 745 C CA . TRP A 1 104 ? 11.029 -1.484 -18.521 1.00 67.81 104 TRP A CA 1
ATOM 746 C C . TRP A 1 104 ? 10.625 -2.908 -18.923 1.00 67.81 104 TRP A C 1
ATOM 748 O O . TRP A 1 104 ? 9.548 -3.085 -19.480 1.00 67.81 104 TRP A O 1
ATOM 758 N N . GLN A 1 105 ? 11.452 -3.934 -18.691 1.00 72.94 105 GLN A N 1
ATOM 759 C CA . GLN A 1 105 ? 11.164 -5.284 -19.198 1.00 72.94 105 GLN A CA 1
ATOM 760 C C . GLN A 1 105 ? 10.133 -6.052 -18.372 1.00 72.94 105 GLN A C 1
ATOM 762 O O . GLN A 1 105 ? 9.412 -6.878 -18.938 1.00 72.94 105 GLN A O 1
ATOM 767 N N . SER A 1 106 ? 10.053 -5.799 -17.065 1.00 73.31 106 SER A N 1
ATOM 768 C CA . SER A 1 106 ? 9.115 -6.464 -16.155 1.00 73.31 106 SER A CA 1
ATOM 769 C C . SER A 1 106 ? 8.023 -5.520 -15.674 1.00 73.31 106 SER A C 1
ATOM 771 O O . SER A 1 106 ? 8.331 -4.421 -15.220 1.00 73.31 106 SER A O 1
ATOM 773 N N . PHE A 1 107 ? 6.781 -5.995 -15.678 1.00 77.44 107 PHE A N 1
ATOM 774 C CA . PHE A 1 107 ? 5.674 -5.382 -14.952 1.00 77.44 107 PHE A CA 1
ATOM 775 C C . PHE A 1 107 ? 5.367 -6.180 -13.668 1.00 77.44 107 PHE A C 1
ATOM 777 O O . PHE A 1 107 ? 5.201 -7.396 -13.773 1.00 77.44 107 PHE A O 1
ATOM 784 N N . PRO A 1 108 ? 5.218 -5.542 -12.495 1.00 79.75 108 PRO A N 1
ATOM 785 C CA . PRO A 1 108 ? 5.485 -4.129 -12.255 1.00 79.75 108 PRO A CA 1
ATOM 786 C C . PRO A 1 108 ? 6.993 -3.840 -12.149 1.00 79.75 108 PRO A C 1
ATOM 788 O O . PRO A 1 108 ? 7.743 -4.578 -11.503 1.00 79.75 108 PRO A O 1
ATOM 791 N N . ASN A 1 109 ? 7.437 -2.743 -12.767 1.00 83.19 109 ASN A N 1
ATOM 792 C CA . ASN A 1 109 ? 8.702 -2.085 -12.420 1.00 83.19 109 ASN A CA 1
ATOM 793 C C . ASN A 1 109 ? 8.493 -1.098 -11.253 1.00 83.19 109 ASN A C 1
ATOM 795 O O . ASN A 1 109 ? 7.399 -0.998 -10.699 1.00 83.19 109 ASN A O 1
ATOM 799 N N . HIS A 1 110 ? 9.530 -0.350 -10.863 1.00 82.12 110 HIS A N 1
ATOM 800 C CA . HIS A 1 110 ? 9.428 0.629 -9.777 1.00 82.12 110 HIS A CA 1
ATOM 801 C C . HIS A 1 110 ? 8.367 1.718 -10.022 1.00 82.12 110 HIS A C 1
ATOM 803 O O . HIS A 1 110 ? 7.645 2.081 -9.100 1.00 82.12 110 HIS A O 1
ATOM 809 N N . VAL A 1 111 ? 8.206 2.214 -11.249 1.00 84.88 111 VAL A N 1
ATOM 810 C CA . VAL A 1 111 ? 7.171 3.217 -11.559 1.00 84.88 111 VAL A CA 1
ATOM 811 C C . VAL A 1 111 ? 5.780 2.593 -11.505 1.00 84.88 111 VAL A C 1
ATOM 813 O O . VAL A 1 111 ? 4.880 3.176 -10.904 1.00 84.88 111 VAL A O 1
ATOM 816 N N . ASP A 1 112 ? 5.610 1.398 -12.072 1.00 86.88 112 ASP A N 1
ATOM 817 C CA . ASP A 1 112 ? 4.334 0.677 -12.035 1.00 86.88 112 ASP A CA 1
ATOM 818 C C . ASP A 1 112 ? 3.934 0.346 -10.592 1.00 86.88 112 ASP A C 1
ATOM 820 O O . ASP A 1 112 ? 2.789 0.552 -10.198 1.00 86.88 112 ASP A O 1
ATOM 824 N N . GLY A 1 113 ? 4.894 -0.119 -9.786 1.00 86.31 113 GLY A N 1
ATOM 825 C CA . GLY A 1 113 ? 4.696 -0.435 -8.377 1.00 86.31 113 GLY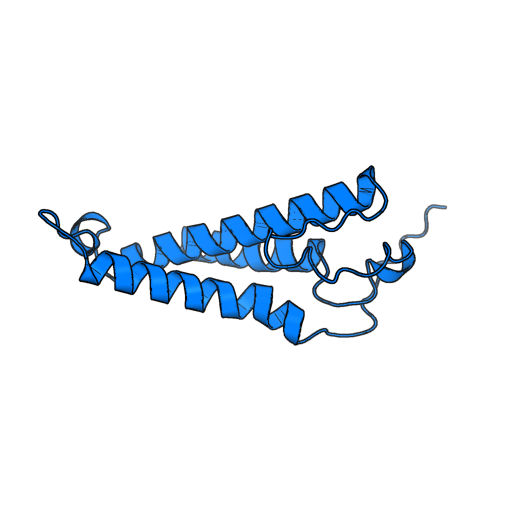 A CA 1
ATOM 826 C C . GLY A 1 113 ? 4.272 0.791 -7.573 1.00 86.31 113 GLY A C 1
ATOM 827 O O . GLY A 1 113 ? 3.289 0.738 -6.833 1.00 86.31 113 GLY A O 1
ATOM 828 N N . ALA A 1 114 ? 4.948 1.925 -7.789 1.00 88.75 114 ALA A N 1
ATOM 829 C CA . ALA A 1 114 ? 4.584 3.194 -7.169 1.00 88.75 114 ALA A CA 1
ATOM 830 C C . ALA A 1 114 ? 3.188 3.672 -7.597 1.00 88.75 114 ALA A C 1
ATOM 832 O O . ALA A 1 114 ? 2.413 4.134 -6.760 1.00 88.75 114 ALA A O 1
ATOM 833 N N . ALA A 1 115 ? 2.846 3.536 -8.880 1.00 90.50 115 ALA A N 1
ATOM 834 C CA . ALA A 1 115 ? 1.552 3.946 -9.414 1.00 90.50 115 ALA A CA 1
ATOM 835 C C . ALA A 1 115 ? 0.400 3.080 -8.883 1.00 90.50 115 ALA A C 1
ATOM 837 O O . ALA A 1 115 ? -0.616 3.626 -8.458 1.00 90.50 115 ALA A O 1
ATOM 838 N N . ILE A 1 116 ? 0.560 1.752 -8.860 1.00 91.38 116 ILE A N 1
ATOM 839 C CA . ILE A 1 116 ? -0.438 0.824 -8.306 1.00 91.38 116 ILE A CA 1
ATOM 840 C C . ILE A 1 116 ? -0.657 1.136 -6.828 1.00 91.38 116 ILE A C 1
ATOM 842 O O . ILE A 1 116 ? -1.793 1.350 -6.407 1.00 91.38 116 ILE A O 1
ATOM 846 N N . ALA A 1 117 ? 0.425 1.210 -6.050 1.00 91.69 117 ALA A N 1
ATOM 847 C CA . ALA A 1 117 ? 0.314 1.443 -4.621 1.00 91.69 117 ALA A CA 1
ATOM 848 C C . ALA A 1 117 ? -0.275 2.827 -4.310 1.00 91.69 117 ALA A C 1
ATOM 850 O O . ALA A 1 117 ? -1.185 2.942 -3.494 1.00 91.69 117 ALA A O 1
ATOM 851 N N . GLY A 1 118 ? 0.155 3.865 -5.033 1.00 90.81 118 GLY A N 1
ATOM 852 C CA . GLY A 1 118 ? -0.403 5.211 -4.917 1.00 90.81 118 GLY A CA 1
ATOM 853 C C . GLY A 1 118 ? -1.886 5.282 -5.290 1.00 90.81 118 GLY A C 1
ATOM 854 O O . GLY A 1 118 ? -2.656 5.945 -4.597 1.00 90.81 118 GLY A O 1
ATOM 855 N N . ALA A 1 119 ? -2.318 4.568 -6.335 1.00 93.88 119 ALA A N 1
ATOM 856 C CA . ALA A 1 119 ? -3.726 4.498 -6.719 1.00 93.88 119 ALA A CA 1
ATOM 857 C C . ALA A 1 119 ? -4.584 3.838 -5.629 1.00 93.88 119 ALA A C 1
ATOM 859 O O . ALA A 1 119 ? -5.664 4.341 -5.319 1.00 93.88 119 ALA A O 1
ATOM 860 N N . VAL A 1 120 ? -4.092 2.761 -5.006 1.00 93.19 120 VAL A N 1
ATOM 861 C CA . VAL A 1 120 ? -4.779 2.119 -3.875 1.00 93.19 120 VAL A CA 1
ATOM 862 C C . VAL A 1 120 ? -4.850 3.058 -2.671 1.00 93.19 120 VAL A C 1
ATOM 864 O O . VAL A 1 120 ? -5.921 3.192 -2.082 1.00 93.19 120 VAL A O 1
ATOM 867 N N . THR A 1 121 ? -3.769 3.771 -2.339 1.00 93.12 121 THR A N 1
ATOM 868 C CA . THR A 1 121 ? -3.786 4.787 -1.274 1.00 93.12 121 THR A CA 1
ATOM 869 C C . THR A 1 121 ? -4.842 5.858 -1.540 1.00 93.12 121 THR A C 1
ATOM 871 O O . THR A 1 121 ? -5.640 6.163 -0.656 1.00 93.12 121 THR A O 1
ATOM 874 N N . MET A 1 122 ? -4.897 6.400 -2.762 1.00 94.69 122 MET A N 1
ATOM 875 C CA . MET A 1 122 ? -5.887 7.414 -3.142 1.00 94.69 122 MET A CA 1
ATOM 876 C C . MET A 1 122 ? -7.319 6.882 -3.080 1.00 94.69 122 MET A C 1
ATOM 878 O O . MET A 1 122 ? -8.215 7.595 -2.632 1.00 94.69 122 MET A O 1
ATOM 882 N N . LEU A 1 123 ? -7.535 5.628 -3.487 1.00 93.62 123 LEU A N 1
ATOM 883 C CA . LEU A 1 123 ? -8.833 4.974 -3.360 1.00 93.62 123 LEU A CA 1
ATOM 884 C C . LEU A 1 123 ? -9.241 4.839 -1.889 1.00 93.62 123 LEU A C 1
ATOM 886 O O . LEU A 1 123 ? -10.379 5.143 -1.554 1.00 93.62 123 LEU A O 1
ATOM 890 N N . CYS A 1 124 ? -8.321 4.446 -1.006 1.00 91.00 124 CYS A N 1
ATOM 891 C CA . CYS A 1 124 ? -8.605 4.347 0.425 1.00 91.00 124 CYS A CA 1
ATOM 892 C C . CYS A 1 124 ? -8.935 5.715 1.033 1.00 91.00 124 CYS A C 1
ATOM 894 O O . CYS A 1 124 ? -9.922 5.819 1.745 1.00 91.00 124 CYS A O 1
ATOM 896 N N . ILE A 1 125 ? -8.189 6.773 0.684 1.00 90.69 125 ILE A N 1
ATOM 897 C CA . ILE A 1 125 ? -8.490 8.153 1.115 1.00 90.69 125 ILE A CA 1
ATOM 898 C C . ILE A 1 125 ? -9.889 8.588 0.660 1.00 90.69 125 ILE A C 1
ATOM 900 O O . ILE A 1 125 ? -10.603 9.250 1.406 1.00 90.69 125 ILE A O 1
ATOM 904 N N . ALA A 1 126 ? -10.292 8.227 -0.560 1.00 91.31 126 ALA A N 1
ATOM 905 C CA . ALA A 1 126 ? -11.627 8.538 -1.064 1.00 91.31 126 ALA A CA 1
ATOM 906 C C . ALA A 1 126 ? -12.741 7.752 -0.345 1.00 91.31 126 ALA A C 1
ATOM 908 O O . ALA A 1 126 ? -13.887 8.199 -0.334 1.00 91.31 126 ALA A O 1
ATOM 909 N N . LEU A 1 127 ? -12.414 6.591 0.231 1.00 88.06 127 LEU A N 1
ATOM 910 C CA . LEU A 1 127 ? -13.342 5.734 0.970 1.00 88.06 127 LEU A CA 1
ATOM 911 C C . LEU A 1 127 ? -13.438 6.080 2.467 1.00 88.06 127 LEU A C 1
ATOM 913 O O . LEU A 1 127 ? -14.427 5.687 3.087 1.00 88.06 127 LEU A O 1
ATOM 917 N N . GLY A 1 128 ? -12.474 6.829 3.020 1.00 67.25 128 GLY A N 1
ATOM 918 C CA . GLY A 1 128 ? -12.475 7.348 4.396 1.00 67.25 128 GLY A CA 1
ATOM 919 C C . GLY A 1 128 ? -11.311 6.844 5.234 1.00 67.25 128 GLY A C 1
ATOM 920 O O . GLY A 1 128 ? -11.565 6.476 6.396 1.00 67.25 128 GLY A O 1
#

Radius of gyration: 17.77 Å; chains: 1; bounding box: 40×26×62 Å

Organism: NCBI:txid92933

Secondary structure (DSSP, 8-state):
---------SEE-HHHHHHHHTHHHHHHHHHHHHHHHH--SS-HHHHTTSHHHHHHHHHHHHHHHHHHHHHHHHHHHHHHS------TTSTTSPPSPPPTTSTTTEES-HHHHHHHHHHHHHHHHHH-

pLDDT: mean 76.63, std 16.65, range [39.09, 94.69]